Protein AF-A0A926QNZ8-F1 (afdb_monomer)

pLDDT: mean 91.78, std 7.44, range [53.69, 98.31]

Foldseek 3Di:
DDDDDDDDPPDPDDWDKDKDWDDDDPDDPDDCVQCVQPDTWMWIATPDDFGWIKTWGWDADPDDDRHIHIDIDIDTPVPD

Nearest PDB structures (foldseek):
  9emn-assembly1_D  TM=8.464E-01  e=1.277E-04  Synechocystis sp. PCC 6803 substr. Kazusa
  1qki-assembly2_F  TM=8.706E-01  e=6.155E-04  Homo sapiens
  5ukw-assembly1_A  TM=8.636E-01  e=1.475E-03  Homo sapiens
  7snh-assembly1_D  TM=8.859E-01  e=2.350E-03  Homo sapiens
  7uc2-assembly1_D  TM=8.837E-01  e=2.641E-03  Homo sapiens

Sequence (80 aa):
VPFYLRTGKRLGRRVTEIAVVFQRAPHSPFDTTATEELGQNAIVIRVQPDEGVTVRFGSKVPGTSMEIRDVSMDFAYGES

Organism: NCBI:txid2752516

Solvent-accessible surface area (backbone atoms only — not comparable to full-atom values): 5145 Å² total; per-residue (Å²): 133,90,86,87,88,86,85,81,81,93,58,100,66,85,74,40,72,48,76,49,74,47,77,70,71,92,75,64,98,62,58,68,82,25,39,73,70,43,72,60,38,32,41,37,40,30,72,31,67,77,40,32,42,38,41,35,39,76,41,73,51,90,72,90,66,78,40,34,33,65,42,76,48,79,48,52,75,89,78,120

Radius of gyration: 15.89 Å; Cα contacts (8 Å, |Δi|>4): 123; chains: 1; bounding box: 33×32×44 Å

InterPro domains:
  IPR001282 Glucose-6-phosphate dehydrogenase [PTHR23429] (1-79)
  IPR022675 Glucose-6-phosphate dehydrogenase, C-terminal [PF02781] (1-79)

Mean predicted aligned error: 4.75 Å

Secondary structure (DSSP, 8-state):
--------SS-SS--EEEEEEPPPPSS-SS-GGGGTT----EEEEEEESS-EEEEEEEEEPSSSS--EEEEEEEEEGGG-

Structure (mmCIF, N/CA/C/O backbone):
data_AF-A0A926QNZ8-F1
#
_entry.id   AF-A0A926QNZ8-F1
#
loop_
_atom_site.group_PDB
_atom_site.id
_atom_site.type_symbol
_atom_site.label_atom_id
_atom_site.label_alt_id
_atom_site.label_comp_id
_atom_site.label_asym_id
_atom_site.label_entity_id
_atom_site.label_seq_id
_atom_site.pdbx_PDB_ins_code
_atom_site.Cartn_x
_atom_site.Cartn_y
_atom_site.Cartn_z
_atom_site.occupancy
_atom_site.B_iso_or_equiv
_atom_site.auth_seq_id
_atom_site.auth_comp_id
_atom_site.auth_asym_id
_atom_site.auth_atom_id
_atom_site.pdbx_PDB_model_num
ATOM 1 N N . VAL A 1 1 ? -12.318 -12.866 -5.355 1.00 87.44 1 VAL A N 1
ATOM 2 C CA . VAL A 1 1 ? -11.300 -12.101 -4.595 1.00 87.44 1 VAL A CA 1
ATOM 3 C C . VAL A 1 1 ? -11.480 -12.430 -3.119 1.00 87.44 1 VAL A C 1
ATOM 5 O O . VAL A 1 1 ? -12.599 -12.252 -2.649 1.00 87.44 1 VAL A O 1
ATOM 8 N N . PRO A 1 2 ? -10.477 -12.994 -2.420 1.00 95.81 2 PRO A N 1
ATOM 9 C CA . PRO A 1 2 ? -10.594 -13.307 -0.995 1.00 95.81 2 PRO A CA 1
ATOM 10 C C . PRO A 1 2 ? -10.449 -12.048 -0.128 1.00 95.81 2 PRO A C 1
ATOM 12 O O . PRO A 1 2 ? -9.681 -11.149 -0.465 1.00 95.81 2 PRO A O 1
ATOM 15 N N . PHE A 1 3 ? -11.148 -12.019 1.007 1.00 96.94 3 PHE A N 1
ATOM 16 C CA . PHE A 1 3 ? -10.990 -11.002 2.047 1.00 96.94 3 PHE A CA 1
ATOM 17 C C . PHE A 1 3 ? -10.405 -11.656 3.295 1.00 96.94 3 PHE A C 1
ATOM 19 O O . PHE A 1 3 ? -10.961 -12.626 3.809 1.00 96.94 3 PHE A O 1
ATOM 26 N N . TYR A 1 4 ? -9.288 -11.118 3.777 1.00 97.69 4 TYR A N 1
ATOM 27 C CA . TYR A 1 4 ? -8.642 -11.574 5.002 1.00 97.69 4 TYR A CA 1
ATOM 28 C C . TYR A 1 4 ? -8.870 -10.550 6.106 1.00 97.69 4 TYR A C 1
ATOM 30 O O . TYR A 1 4 ? -8.686 -9.352 5.897 1.00 97.69 4 TYR A O 1
ATOM 38 N N . LEU A 1 5 ? -9.239 -11.030 7.291 1.00 97.62 5 LEU A N 1
ATOM 39 C CA . LEU A 1 5 ? -9.388 -10.209 8.484 1.00 97.62 5 LEU A CA 1
ATOM 40 C C . LEU A 1 5 ? -8.475 -10.754 9.580 1.00 97.62 5 LEU A C 1
ATOM 42 O O . LEU A 1 5 ? -8.539 -11.934 9.921 1.00 97.62 5 LEU A O 1
ATOM 46 N N . ARG A 1 6 ? -7.640 -9.884 10.153 1.00 96.81 6 ARG A N 1
ATOM 47 C CA . ARG A 1 6 ? -6.776 -10.208 11.290 1.00 96.81 6 ARG A CA 1
ATOM 48 C C . ARG A 1 6 ? -7.011 -9.200 12.406 1.00 96.81 6 ARG A C 1
ATOM 50 O O . ARG A 1 6 ? -6.857 -8.003 12.203 1.00 96.81 6 ARG A O 1
ATOM 57 N N . THR A 1 7 ? -7.343 -9.695 13.593 1.00 97.38 7 THR A N 1
ATOM 58 C CA . THR A 1 7 ? -7.496 -8.888 14.810 1.00 97.38 7 THR A CA 1
ATOM 59 C C . THR A 1 7 ? -6.918 -9.635 16.010 1.00 97.38 7 THR A C 1
ATOM 61 O O . THR A 1 7 ? -6.825 -10.863 15.995 1.00 97.38 7 THR A O 1
ATOM 64 N N . GLY A 1 8 ? -6.489 -8.911 17.042 1.00 97.69 8 GLY A N 1
ATOM 65 C CA . GLY A 1 8 ? -5.937 -9.510 18.253 1.00 97.69 8 GLY A CA 1
ATOM 66 C C . GLY A 1 8 ? -5.607 -8.481 19.330 1.00 97.69 8 GLY A C 1
ATOM 67 O O . GLY A 1 8 ? -5.377 -7.308 19.046 1.00 97.69 8 GLY A O 1
ATOM 68 N N . LYS A 1 9 ? -5.572 -8.935 20.586 1.00 97.38 9 LYS A N 1
ATOM 69 C CA . LYS A 1 9 ? -5.078 -8.160 21.736 1.00 97.38 9 LYS A CA 1
ATOM 70 C C . LYS A 1 9 ? -3.646 -8.592 22.062 1.00 97.38 9 LYS A C 1
ATOM 72 O O . LYS A 1 9 ? -3.292 -9.740 21.819 1.00 97.38 9 LYS A O 1
ATOM 77 N N . ARG A 1 10 ? -2.845 -7.686 22.640 1.00 95.88 10 ARG A N 1
ATOM 78 C CA . ARG A 1 10 ? -1.432 -7.929 23.018 1.00 95.88 10 ARG A CA 1
ATOM 79 C C . ARG A 1 10 ? -0.546 -8.414 21.852 1.00 95.88 10 ARG A C 1
ATOM 81 O O . ARG A 1 10 ? 0.354 -9.221 22.049 1.00 95.88 10 ARG A O 1
ATOM 88 N N . LEU A 1 11 ? -0.804 -7.924 20.638 1.00 96.75 11 LEU A N 1
ATOM 89 C CA . LEU A 1 11 ? 0.087 -8.128 19.492 1.00 96.75 11 LEU A CA 1
ATOM 90 C C . LEU A 1 11 ? 1.321 -7.217 19.598 1.00 96.75 11 LEU A C 1
ATOM 92 O O . LEU A 1 11 ? 1.284 -6.207 20.297 1.00 96.75 11 LEU A O 1
ATOM 96 N N . GLY A 1 12 ? 2.392 -7.553 18.871 1.00 96.44 12 GLY A N 1
ATOM 97 C CA . GLY A 1 12 ? 3.670 -6.824 18.919 1.00 96.44 12 GLY A CA 1
ATOM 98 C C . GLY A 1 12 ? 3.612 -5.363 18.456 1.00 96.44 12 GLY A C 1
ATOM 99 O O . GLY A 1 12 ? 4.531 -4.605 18.742 1.00 96.44 12 GLY A O 1
ATOM 100 N N . ARG A 1 13 ? 2.534 -4.949 17.776 1.00 95.50 13 ARG A N 1
ATOM 101 C CA . ARG A 1 13 ? 2.264 -3.548 17.432 1.00 95.50 13 ARG A CA 1
ATOM 102 C C . ARG A 1 13 ? 0.771 -3.238 17.502 1.00 95.50 13 ARG A C 1
ATOM 104 O O . ARG A 1 13 ? -0.054 -4.089 17.162 1.00 95.50 13 ARG A O 1
ATOM 111 N N . ARG A 1 14 ? 0.427 -2.009 17.896 1.00 95.75 14 ARG A N 1
ATOM 112 C CA . ARG A 1 14 ? -0.919 -1.447 17.715 1.00 95.75 14 ARG A CA 1
ATOM 113 C C . ARG A 1 14 ? -0.996 -0.889 16.299 1.00 95.75 14 ARG A C 1
ATOM 115 O O . ARG A 1 14 ? -0.241 0.013 15.976 1.00 95.75 14 ARG A O 1
ATOM 122 N N . VAL A 1 15 ? -1.885 -1.431 15.474 1.00 96.56 15 VAL A N 1
ATOM 123 C CA . VAL A 1 15 ? -2.110 -0.952 14.106 1.00 96.56 15 VAL A CA 1
ATOM 124 C C . VAL A 1 15 ? -3.551 -1.226 13.685 1.00 96.56 15 VAL A 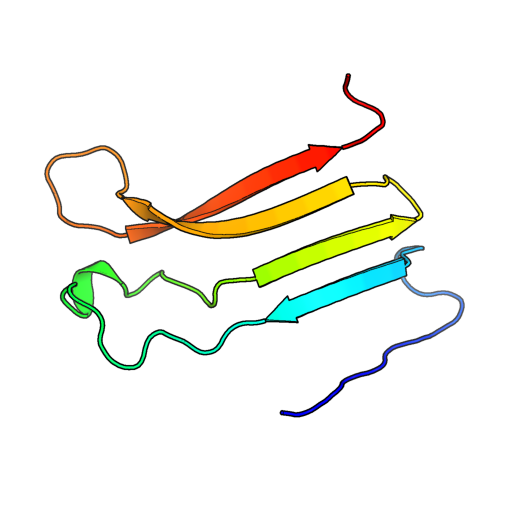C 1
ATOM 126 O O . VAL A 1 15 ? -4.161 -2.207 14.107 1.00 96.56 15 VAL A O 1
ATOM 129 N N . THR A 1 16 ? -4.101 -0.354 12.858 1.00 97.88 16 THR A N 1
ATOM 130 C CA . THR A 1 16 ? -5.316 -0.548 12.074 1.00 97.88 16 THR A CA 1
ATOM 131 C C . THR A 1 16 ? -4.969 -0.136 10.655 1.00 97.88 16 THR A C 1
ATOM 133 O O . THR A 1 16 ? -4.678 1.030 10.399 1.00 97.88 16 THR A O 1
ATOM 136 N N . GLU A 1 17 ? -4.951 -1.101 9.744 1.00 97.44 17 GLU A N 1
ATOM 137 C CA . GLU A 1 17 ? -4.556 -0.880 8.357 1.00 97.44 17 GLU A CA 1
ATOM 138 C C . GLU A 1 17 ? -5.427 -1.699 7.408 1.00 97.44 17 GLU A C 1
ATOM 140 O O . GLU A 1 17 ? -5.956 -2.754 7.770 1.00 97.44 17 GLU A O 1
ATOM 145 N N . ILE A 1 18 ? -5.561 -1.199 6.186 1.00 98.31 18 ILE A N 1
ATOM 146 C CA . ILE A 1 18 ? -6.228 -1.872 5.077 1.00 98.31 18 ILE A CA 1
ATOM 147 C C . ILE A 1 18 ? -5.182 -2.036 3.982 1.00 98.31 18 ILE A C 1
ATOM 149 O O . ILE A 1 18 ? -4.638 -1.048 3.497 1.00 98.31 18 ILE A O 1
ATOM 153 N N . ALA A 1 19 ? -4.902 -3.277 3.593 1.00 97.50 19 ALA A N 1
ATOM 154 C CA . ALA A 1 19 ? -3.972 -3.582 2.514 1.00 97.50 19 ALA A CA 1
ATOM 155 C C . ALA A 1 19 ? -4.735 -4.149 1.314 1.00 97.50 19 ALA A C 1
ATOM 157 O O . ALA A 1 19 ? -5.333 -5.223 1.392 1.00 97.50 19 ALA A O 1
ATOM 158 N N . VAL A 1 20 ? -4.691 -3.433 0.194 1.00 97.81 20 VAL A N 1
ATOM 159 C CA . VAL A 1 20 ? -5.158 -3.917 -1.105 1.00 97.81 20 VAL A CA 1
ATOM 160 C C . VAL A 1 20 ? -3.947 -4.437 -1.859 1.00 97.81 20 VAL A C 1
ATOM 162 O O . VAL A 1 20 ? -3.079 -3.660 -2.248 1.00 97.81 20 VAL A O 1
ATOM 165 N N . VAL A 1 21 ? -3.880 -5.753 -2.051 1.00 96.62 21 VAL A N 1
ATOM 166 C CA . VAL A 1 21 ? -2.795 -6.413 -2.787 1.00 96.62 21 VAL A CA 1
ATOM 167 C C . VAL A 1 21 ? -3.280 -6.737 -4.194 1.00 96.62 21 VAL A C 1
ATOM 169 O O . VAL A 1 21 ? -4.269 -7.453 -4.370 1.00 96.62 21 VAL A O 1
ATOM 172 N N . PHE A 1 22 ? -2.597 -6.198 -5.199 1.00 94.88 22 PHE A N 1
ATOM 173 C CA . PHE A 1 22 ? -2.949 -6.416 -6.595 1.00 94.88 22 PHE A CA 1
ATOM 174 C C . PHE A 1 22 ? -2.379 -7.737 -7.102 1.00 94.88 22 PHE A C 1
ATOM 176 O O . PHE A 1 22 ? -1.313 -8.195 -6.688 1.00 94.88 22 PHE A O 1
ATOM 183 N N . GLN A 1 23 ? -3.085 -8.340 -8.055 1.00 91.12 23 GLN A N 1
ATOM 184 C CA . GLN A 1 23 ? -2.521 -9.445 -8.818 1.00 91.12 23 GLN A CA 1
ATOM 185 C C . GLN A 1 23 ? -1.349 -8.932 -9.658 1.00 91.12 23 GLN A C 1
ATOM 187 O O . GLN A 1 23 ? -1.338 -7.777 -10.090 1.00 91.12 23 GLN A O 1
ATOM 192 N N . ARG A 1 24 ? -0.366 -9.803 -9.901 1.00 86.75 24 ARG A N 1
ATOM 193 C CA . ARG A 1 24 ? 0.691 -9.497 -10.868 1.00 86.75 24 ARG A CA 1
ATOM 194 C C . ARG A 1 24 ? 0.063 -9.231 -12.233 1.00 86.75 24 ARG A C 1
ATOM 196 O O . ARG A 1 24 ? -0.934 -9.860 -12.589 1.00 86.75 24 ARG A O 1
ATOM 203 N N . ALA A 1 25 ? 0.654 -8.304 -12.983 1.00 84.75 25 ALA A N 1
ATOM 204 C CA . ALA A 1 25 ? 0.202 -8.014 -14.333 1.00 84.75 25 ALA A CA 1
ATOM 205 C C . ALA A 1 25 ? 0.278 -9.301 -15.179 1.00 84.75 25 ALA A C 1
ATOM 207 O O . ALA A 1 25 ? 1.343 -9.919 -15.228 1.00 84.75 25 ALA A O 1
ATOM 208 N N . PRO A 1 26 ? -0.820 -9.724 -15.832 1.00 82.25 26 PRO A N 1
ATOM 209 C CA . PRO A 1 26 ? -0.834 -10.960 -16.617 1.00 82.25 26 PRO A CA 1
ATOM 210 C C . PRO A 1 26 ? 0.085 -10.879 -17.842 1.00 82.25 26 PRO A C 1
ATOM 212 O O . PRO A 1 26 ? 0.615 -11.892 -18.289 1.00 82.25 26 PRO A O 1
ATOM 215 N N . HIS A 1 27 ? 0.305 -9.666 -18.356 1.00 82.88 27 HIS A N 1
ATOM 216 C CA . HIS A 1 27 ? 1.221 -9.384 -19.452 1.00 82.88 27 HIS A CA 1
ATOM 217 C C . H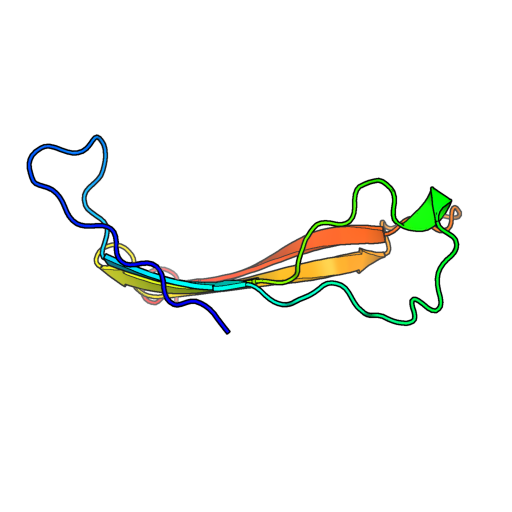IS A 1 27 ? 2.176 -8.274 -19.020 1.00 82.88 27 HIS A C 1
ATOM 219 O O . HIS A 1 27 ? 1.799 -7.103 -18.962 1.00 82.88 27 HIS A O 1
ATOM 225 N N . SER A 1 28 ? 3.402 -8.662 -18.672 1.00 81.94 28 SER A N 1
ATOM 226 C CA . SER A 1 28 ? 4.483 -7.718 -18.408 1.00 81.94 28 SER A CA 1
ATOM 227 C C . SER A 1 28 ? 5.150 -7.340 -19.733 1.00 81.94 28 SER A C 1
ATOM 229 O O . SER A 1 28 ? 5.508 -8.244 -20.488 1.00 81.94 28 SER A O 1
ATOM 231 N N . PRO A 1 29 ? 5.359 -6.045 -20.026 1.00 84.06 29 PRO A N 1
ATOM 232 C CA . PRO A 1 29 ? 6.177 -5.619 -21.161 1.00 84.06 29 PRO A CA 1
ATOM 233 C C . PRO A 1 29 ? 7.686 -5.803 -20.906 1.00 84.06 29 PRO A C 1
ATOM 235 O O . PRO A 1 29 ? 8.493 -5.440 -21.756 1.00 84.06 29 PRO A O 1
ATOM 238 N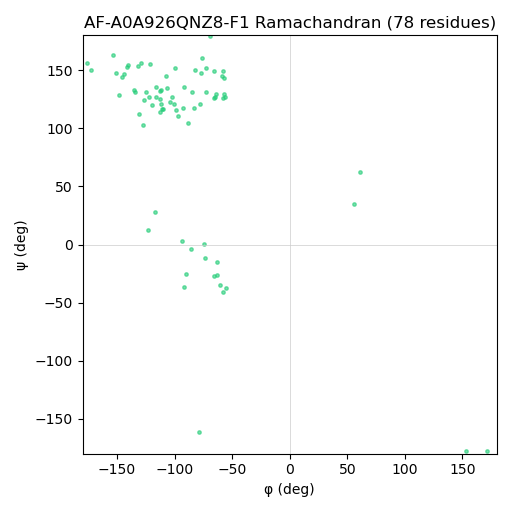 N . PHE A 1 30 ? 8.072 -6.310 -19.731 1.00 86.56 30 PHE A N 1
ATOM 239 C CA . PHE A 1 30 ? 9.457 -6.483 -19.302 1.00 86.56 30 PHE A CA 1
ATOM 240 C C . PHE A 1 30 ? 9.860 -7.956 -19.297 1.00 86.56 30 PHE A C 1
ATOM 242 O O . PHE A 1 30 ? 9.059 -8.815 -18.916 1.00 86.56 30 PHE A O 1
ATOM 249 N N . ASP A 1 31 ? 11.121 -8.219 -19.644 1.00 84.19 31 ASP A N 1
ATOM 250 C CA . ASP A 1 31 ? 11.723 -9.547 -19.544 1.00 84.19 31 ASP A CA 1
ATOM 251 C C . ASP A 1 31 ? 11.662 -10.079 -18.108 1.00 84.19 31 ASP A C 1
ATOM 253 O O . ASP A 1 31 ? 11.732 -9.326 -17.133 1.00 84.19 31 ASP A O 1
ATOM 257 N N . THR A 1 32 ? 11.563 -11.401 -17.962 1.00 81.38 32 THR A N 1
ATOM 258 C CA . THR A 1 32 ? 11.452 -12.041 -16.643 1.00 81.38 32 THR A CA 1
ATOM 259 C C . THR A 1 32 ? 12.633 -11.687 -15.742 1.00 81.38 32 THR A C 1
ATOM 261 O O . THR A 1 32 ? 12.414 -11.344 -14.583 1.00 81.38 32 THR A O 1
ATOM 264 N N . THR A 1 33 ? 13.847 -11.654 -16.298 1.00 83.56 33 THR A N 1
ATOM 265 C CA . THR A 1 33 ? 15.086 -11.266 -15.603 1.00 83.56 33 THR A CA 1
ATOM 266 C C . THR A 1 33 ? 15.039 -9.834 -15.071 1.00 83.56 33 THR A C 1
ATOM 268 O O . THR A 1 33 ? 15.530 -9.558 -13.983 1.00 83.56 33 THR A O 1
ATOM 271 N N . ALA A 1 34 ? 14.380 -8.918 -15.787 1.00 81.38 34 ALA A N 1
ATOM 272 C CA . ALA A 1 34 ? 14.226 -7.527 -15.364 1.00 81.38 34 ALA A CA 1
ATOM 273 C C . ALA A 1 34 ? 13.221 -7.348 -14.211 1.00 81.38 34 ALA A C 1
ATOM 275 O O . ALA A 1 34 ? 13.148 -6.262 -13.637 1.00 81.38 34 ALA A O 1
ATOM 276 N N . THR A 1 35 ? 12.434 -8.380 -13.885 1.00 82.56 35 THR A N 1
ATOM 277 C CA . THR A 1 35 ? 11.361 -8.343 -12.872 1.00 82.56 35 THR A CA 1
ATOM 278 C C . THR A 1 35 ? 11.530 -9.390 -11.772 1.00 82.56 35 THR A C 1
ATOM 280 O O . THR A 1 35 ? 10.597 -9.614 -11.002 1.00 82.56 35 THR A O 1
ATOM 283 N N . GLU A 1 36 ? 12.699 -10.030 -11.668 1.00 80.12 36 GLU A N 1
ATOM 284 C CA . GLU A 1 36 ? 12.955 -11.088 -10.678 1.00 80.12 36 GLU A CA 1
ATOM 285 C C . GLU A 1 36 ? 12.674 -10.629 -9.241 1.00 80.12 36 GLU A C 1
ATOM 287 O O . GLU A 1 36 ? 12.100 -11.376 -8.448 1.00 80.12 36 GLU A O 1
ATOM 292 N N . GLU A 1 37 ? 12.998 -9.373 -8.934 1.00 79.50 37 GLU A N 1
ATOM 293 C CA . GLU A 1 37 ? 12.790 -8.761 -7.620 1.00 79.50 37 GLU A CA 1
ATOM 294 C C . GLU A 1 37 ? 11.450 -8.007 -7.497 1.00 79.50 37 GLU A C 1
ATOM 296 O O . GLU A 1 37 ? 11.171 -7.413 -6.455 1.00 79.50 37 GLU A O 1
ATOM 301 N N . LEU A 1 38 ? 10.596 -8.017 -8.532 1.00 84.44 38 LEU A N 1
ATOM 302 C CA . LEU A 1 38 ? 9.328 -7.285 -8.526 1.00 84.44 38 LEU A CA 1
ATOM 303 C C . LEU A 1 38 ? 8.257 -8.025 -7.709 1.00 84.44 38 LEU A C 1
ATOM 305 O O . LEU A 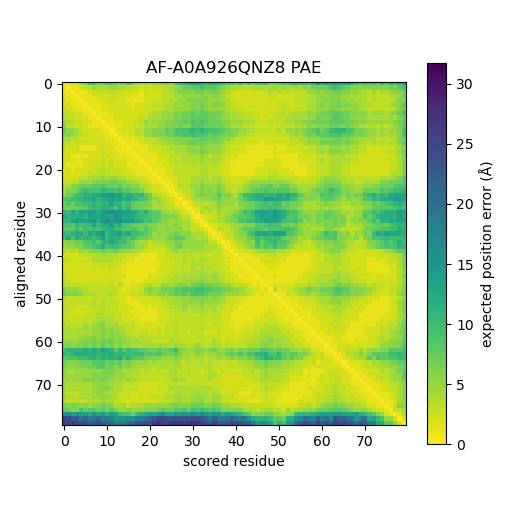1 38 ? 7.848 -9.161 -8.007 1.00 84.44 38 LEU A O 1
ATOM 309 N N . GLY A 1 39 ? 7.748 -7.347 -6.684 1.00 87.44 39 GLY A N 1
ATOM 310 C CA . GLY A 1 39 ? 6.683 -7.844 -5.833 1.00 87.44 39 GLY A CA 1
ATOM 311 C C . GLY A 1 39 ? 5.295 -7.719 -6.461 1.00 87.44 39 GLY A C 1
ATOM 312 O O . GLY A 1 39 ? 5.103 -7.599 -7.671 1.00 87.44 39 GLY A O 1
ATOM 313 N N . GLN A 1 40 ? 4.279 -7.794 -5.607 1.00 92.00 40 GLN A N 1
ATOM 314 C CA . GLN A 1 40 ? 2.923 -7.378 -5.957 1.00 92.00 40 GLN A CA 1
ATOM 315 C C . GLN A 1 40 ? 2.742 -5.913 -5.575 1.00 92.00 40 GLN A C 1
ATOM 317 O O . GLN A 1 40 ? 3.082 -5.519 -4.446 1.00 92.00 40 GLN A O 1
ATOM 322 N N . ASN A 1 41 ? 2.140 -5.143 -6.486 1.00 94.88 41 ASN A N 1
ATOM 323 C CA . ASN A 1 41 ? 1.693 -3.793 -6.174 1.00 94.88 41 ASN A CA 1
ATOM 324 C C . ASN A 1 41 ? 0.734 -3.853 -4.983 1.00 94.88 41 ASN A C 1
ATOM 326 O O . ASN A 1 41 ? -0.070 -4.786 -4.858 1.00 94.88 41 ASN A O 1
ATOM 330 N N . ALA A 1 42 ? 0.811 -2.856 -4.114 1.00 97.12 42 ALA A N 1
ATOM 331 C CA . ALA A 1 42 ? -0.053 -2.776 -2.951 1.00 97.12 42 ALA A CA 1
ATOM 332 C C . ALA A 1 42 ? -0.404 -1.328 -2.626 1.00 97.12 42 ALA A C 1
ATOM 334 O O . ALA A 1 42 ? 0.429 -0.434 -2.757 1.00 97.12 42 ALA A O 1
ATOM 335 N N . ILE A 1 43 ? -1.631 -1.117 -2.159 1.00 98.06 43 ILE A N 1
ATOM 336 C CA . ILE A 1 43 ? -2.032 0.120 -1.489 1.00 98.06 43 ILE A CA 1
ATOM 337 C C . ILE A 1 43 ? -2.283 -0.231 -0.030 1.00 98.06 43 ILE A C 1
ATOM 339 O O . ILE A 1 43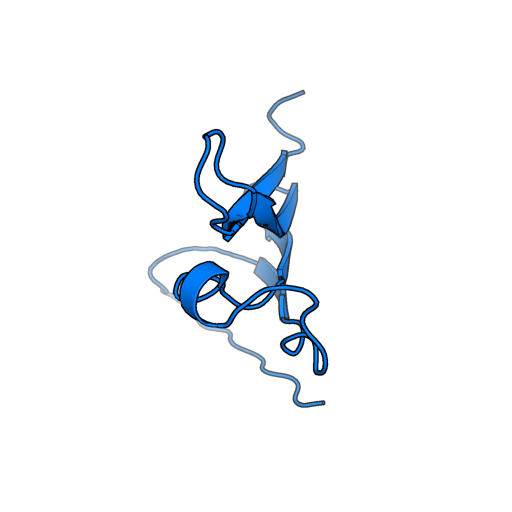 ? -3.121 -1.084 0.269 1.00 98.06 43 ILE A O 1
ATOM 343 N N . VAL A 1 44 ? -1.549 0.415 0.870 1.00 97.75 44 VAL A N 1
ATOM 344 C CA . VAL A 1 44 ? -1.694 0.256 2.316 1.00 97.75 44 VAL A CA 1
ATOM 345 C C . VAL A 1 44 ? -2.218 1.561 2.888 1.00 97.75 44 VAL A C 1
ATOM 347 O O . VAL A 1 44 ? -1.546 2.588 2.850 1.00 97.75 44 VAL A O 1
ATOM 350 N N . ILE A 1 45 ? -3.433 1.514 3.418 1.00 98.06 45 ILE A N 1
ATOM 351 C CA . ILE A 1 45 ? -4.081 2.635 4.092 1.00 98.06 45 ILE A CA 1
ATOM 352 C C . ILE A 1 45 ? -3.900 2.416 5.588 1.00 98.06 45 ILE A C 1
ATOM 354 O O . ILE A 1 45 ? -4.410 1.435 6.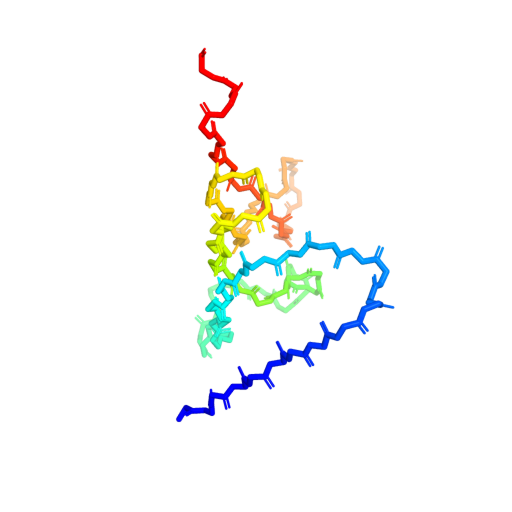136 1.00 98.06 45 ILE A O 1
ATOM 358 N N . ARG A 1 46 ? -3.176 3.318 6.248 1.00 97.25 46 ARG A N 1
ATOM 359 C CA . ARG A 1 46 ? -2.993 3.310 7.701 1.00 97.25 46 ARG A CA 1
ATOM 360 C C . ARG A 1 46 ? -4.058 4.193 8.334 1.00 97.25 46 ARG A C 1
ATOM 362 O O . ARG A 1 46 ? -4.126 5.385 8.057 1.00 97.25 46 ARG A O 1
ATOM 369 N N . VAL A 1 47 ? -4.908 3.578 9.156 1.00 97.06 47 VAL A N 1
ATOM 370 C CA . 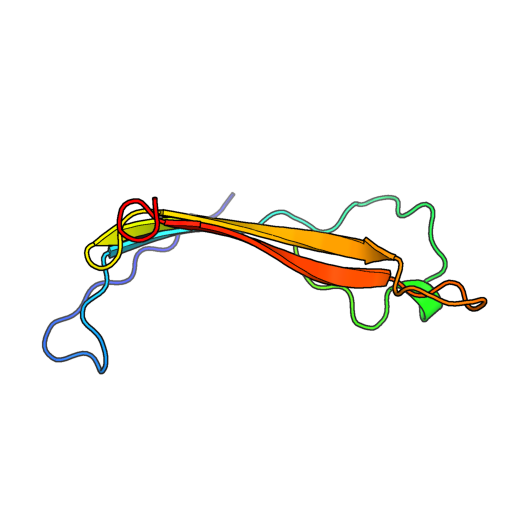VAL A 1 47 ? -6.011 4.251 9.858 1.00 97.06 47 VAL A CA 1
ATOM 371 C C . VAL A 1 47 ? -5.574 4.732 11.237 1.00 97.06 47 VAL A C 1
ATOM 373 O O . VAL A 1 47 ? -6.055 5.760 11.680 1.00 97.06 47 VAL A O 1
ATOM 376 N N . GLN A 1 48 ? -4.725 3.970 11.937 1.00 94.81 48 GLN A N 1
ATOM 377 C CA . GLN A 1 48 ? -4.104 4.380 13.205 1.00 94.81 48 GLN A CA 1
ATOM 378 C C . GLN A 1 48 ? -3.047 3.354 13.661 1.00 94.81 48 GLN A C 1
ATOM 380 O O . GLN A 1 48 ? -3.249 2.150 13.469 1.00 94.81 48 GLN A O 1
ATOM 385 N N . PRO A 1 49 ? -1.991 3.763 14.380 1.00 93.38 49 PRO A N 1
ATOM 386 C CA . PRO A 1 49 ? -1.474 5.133 14.433 1.00 93.38 49 PRO A CA 1
ATOM 387 C C . PRO A 1 49 ? -0.834 5.524 13.084 1.00 93.38 49 PRO A C 1
ATOM 389 O O . PRO A 1 49 ? -0.796 4.701 12.167 1.00 93.38 49 PRO A O 1
ATOM 392 N N . ASP A 1 50 ? -0.334 6.756 12.984 1.00 92.31 50 ASP A N 1
ATOM 393 C CA . ASP A 1 50 ? 0.427 7.265 11.834 1.00 92.31 50 ASP A CA 1
ATOM 394 C C . ASP A 1 50 ? -0.398 7.245 10.541 1.00 92.31 50 ASP A C 1
ATOM 396 O O . ASP A 1 50 ? -0.106 6.517 9.583 1.00 92.31 50 ASP A O 1
AT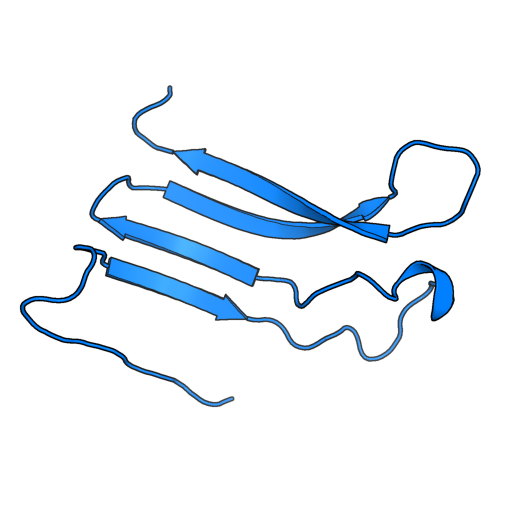OM 400 N N . GLU A 1 51 ? -1.479 8.024 10.562 1.00 96.31 51 GLU A N 1
ATOM 401 C CA . GLU A 1 51 ? -2.458 8.118 9.492 1.00 96.31 51 GLU A CA 1
ATOM 402 C C . GLU A 1 51 ? -1.789 8.516 8.180 1.00 96.31 51 GLU A C 1
ATOM 404 O O . GLU A 1 51 ? -1.049 9.501 8.087 1.00 96.31 51 GLU A O 1
ATOM 409 N N . GLY A 1 52 ? -2.073 7.745 7.137 1.00 96.81 52 GLY A N 1
ATOM 410 C CA . GLY A 1 52 ? -1.390 7.921 5.872 1.00 96.81 52 GLY A CA 1
ATOM 411 C C . GLY A 1 52 ? -1.692 6.829 4.865 1.00 96.81 52 GLY A C 1
ATOM 412 O O . GLY A 1 52 ? -2.478 5.905 5.102 1.00 96.81 52 GLY A O 1
ATOM 413 N N . VAL A 1 53 ? -1.037 6.942 3.718 1.00 97.56 53 VAL A N 1
ATOM 414 C CA . VAL A 1 53 ? -1.166 6.005 2.607 1.00 97.56 53 VAL A CA 1
ATOM 415 C C . VAL A 1 53 ? 0.219 5.681 2.076 1.00 97.56 53 VAL A C 1
ATOM 417 O O . VAL A 1 53 ? 1.018 6.577 1.825 1.00 97.56 53 VAL A O 1
ATOM 420 N N . THR A 1 54 ? 0.475 4.393 1.873 1.00 97.56 54 THR A N 1
ATOM 421 C CA . THR A 1 54 ? 1.666 3.897 1.186 1.00 97.56 54 THR A CA 1
ATOM 422 C C . THR A 1 54 ? 1.232 3.182 -0.087 1.00 97.56 54 THR A C 1
ATOM 424 O O . THR A 1 54 ? 0.407 2.264 -0.045 1.00 97.56 54 THR A O 1
ATOM 427 N N . VAL A 1 55 ? 1.799 3.578 -1.223 1.00 97.81 55 VAL A N 1
ATOM 428 C CA . VAL A 1 55 ? 1.617 2.903 -2.511 1.00 97.81 55 VAL A CA 1
ATOM 429 C C . VAL A 1 55 ? 2.931 2.234 -2.888 1.00 97.81 55 VAL A C 1
ATOM 431 O O . VAL A 1 55 ? 3.929 2.916 -3.110 1.00 97.81 55 VAL A O 1
ATOM 434 N N . ARG A 1 56 ? 2.931 0.901 -2.978 1.00 96.56 56 ARG A N 1
ATOM 435 C CA . ARG A 1 56 ? 4.077 0.116 -3.447 1.00 96.56 56 ARG A CA 1
ATOM 436 C C . ARG A 1 56 ? 3.852 -0.325 -4.884 1.00 96.56 56 ARG A C 1
ATOM 438 O O . ARG A 1 56 ? 2.827 -0.944 -5.179 1.00 96.56 56 ARG A O 1
ATOM 445 N N . PHE A 1 57 ? 4.809 -0.035 -5.755 1.00 95.06 57 PHE A N 1
ATOM 446 C CA . PHE A 1 57 ? 4.755 -0.397 -7.169 1.00 95.06 57 PHE A CA 1
ATOM 447 C C . PHE A 1 57 ? 6.157 -0.546 -7.764 1.00 95.06 57 PHE A C 1
ATOM 449 O O . PHE A 1 57 ? 7.139 -0.079 -7.194 1.00 95.06 57 PHE A O 1
ATOM 456 N N . GLY A 1 58 ? 6.243 -1.196 -8.923 1.00 92.94 58 GLY A N 1
ATOM 457 C CA . GLY A 1 58 ? 7.499 -1.356 -9.651 1.00 92.94 58 GLY A CA 1
ATOM 458 C C . GLY A 1 58 ? 7.972 -0.062 -10.310 1.00 92.94 58 GLY A C 1
ATOM 459 O O . GLY A 1 58 ? 7.215 0.575 -11.041 1.00 92.94 58 GLY A O 1
ATOM 460 N N . SER A 1 59 ? 9.242 0.285 -10.118 1.00 93.81 59 SER A N 1
ATOM 461 C CA . SER A 1 59 ? 9.917 1.377 -10.816 1.00 93.81 59 SER A CA 1
ATOM 462 C C . SER A 1 59 ? 11.272 0.934 -11.358 1.00 93.81 59 SER A C 1
ATOM 464 O O . SER A 1 59 ? 11.913 0.015 -10.845 1.00 93.81 59 SER A O 1
ATOM 466 N N . LYS A 1 60 ? 11.718 1.605 -12.419 1.00 93.62 60 LYS A N 1
ATOM 467 C CA . LYS A 1 60 ? 13.034 1.391 -13.013 1.00 93.62 60 LYS A CA 1
ATOM 468 C C . LYS A 1 60 ? 14.125 1.795 -12.023 1.00 93.62 60 LYS A C 1
ATOM 470 O O . LYS A 1 60 ? 14.161 2.936 -11.570 1.00 93.62 60 LYS A O 1
ATOM 475 N N . VAL A 1 61 ? 15.072 0.892 -11.771 1.00 93.31 61 VAL A N 1
ATOM 476 C CA . VAL A 1 61 ? 16.304 1.226 -11.043 1.00 93.31 61 VAL A CA 1
ATOM 477 C C . VAL A 1 61 ? 17.129 2.209 -11.883 1.00 93.31 61 VAL A C 1
ATOM 479 O O . VAL A 1 61 ? 17.409 1.903 -13.041 1.00 93.31 61 VAL A O 1
ATOM 482 N N . PRO A 1 62 ? 17.543 3.378 -11.376 1.00 94.06 62 PRO A N 1
ATOM 483 C CA . PRO A 1 62 ? 18.405 4.276 -12.140 1.00 94.06 62 PRO A CA 1
ATOM 484 C C . PRO A 1 62 ? 19.695 3.570 -12.590 1.00 94.06 62 PRO A C 1
ATOM 486 O O . PRO A 1 62 ? 20.393 2.974 -11.774 1.00 94.06 62 PRO A O 1
ATOM 489 N N . GLY A 1 63 ? 20.003 3.611 -13.888 1.00 92.44 63 GLY A N 1
ATOM 490 C CA . GLY A 1 63 ? 21.151 2.904 -14.459 1.00 92.44 63 GLY A CA 1
ATOM 491 C C . GLY A 1 63 ? 20.957 2.541 -15.931 1.00 92.44 63 GLY A C 1
ATOM 492 O O . GLY A 1 63 ? 19.949 2.890 -16.543 1.00 92.44 63 GLY A O 1
ATOM 493 N N . THR A 1 64 ? 21.943 1.845 -16.496 1.00 90.56 64 THR A N 1
ATOM 494 C CA . THR A 1 64 ? 21.964 1.434 -17.911 1.00 90.56 64 THR A CA 1
ATOM 495 C C . THR A 1 64 ? 21.316 0.071 -18.160 1.00 90.56 64 THR A C 1
ATOM 497 O O . THR A 1 64 ? 20.853 -0.185 -19.268 1.00 90.56 64 THR A O 1
ATOM 500 N N . SER A 1 65 ? 21.276 -0.805 -17.152 1.00 90.38 65 SER A N 1
ATOM 501 C CA . SER A 1 65 ? 20.603 -2.106 -17.216 1.00 90.38 65 SER A CA 1
ATOM 502 C C . SER A 1 65 ? 19.088 -1.935 -17.183 1.00 90.38 65 SER A C 1
ATOM 504 O O . SER A 1 65 ? 18.593 -0.987 -16.578 1.00 90.38 65 SER A O 1
ATOM 506 N N . MET A 1 66 ? 18.330 -2.860 -17.779 1.00 90.44 66 MET A N 1
ATOM 507 C CA . MET A 1 66 ? 16.878 -2.909 -17.610 1.00 90.44 66 MET A CA 1
ATOM 508 C C . MET A 1 66 ? 16.516 -3.754 -16.387 1.00 90.44 66 MET A C 1
ATOM 510 O O . MET A 1 66 ? 16.600 -4.973 -16.418 1.00 90.44 66 MET A O 1
ATOM 514 N N . GLU A 1 67 ? 16.131 -3.083 -15.307 1.00 91.50 67 GLU A N 1
ATOM 515 C CA . GLU A 1 67 ? 15.869 -3.682 -13.994 1.00 91.50 67 GLU A CA 1
ATOM 516 C C . GLU A 1 67 ? 14.766 -2.883 -13.302 1.00 91.50 67 GLU A C 1
ATOM 518 O O . GLU A 1 67 ? 14.856 -1.647 -13.234 1.00 91.50 67 GLU A O 1
ATOM 523 N N . ILE A 1 68 ? 13.738 -3.583 -12.826 1.00 91.81 68 ILE A N 1
ATOM 524 C CA . ILE A 1 68 ? 12.582 -3.039 -12.118 1.00 91.81 68 ILE A CA 1
ATOM 525 C C . ILE A 1 68 ? 12.615 -3.522 -10.666 1.00 91.81 68 ILE A C 1
ATOM 527 O O . ILE A 1 68 ? 12.744 -4.717 -10.409 1.00 91.81 68 ILE A O 1
ATOM 531 N N . ARG A 1 69 ? 12.426 -2.597 -9.721 1.00 91.12 69 ARG A N 1
ATOM 532 C CA . ARG A 1 69 ? 12.318 -2.886 -8.285 1.00 91.12 69 ARG A CA 1
ATOM 533 C C . ARG A 1 69 ? 11.085 -2.249 -7.675 1.00 91.12 69 ARG A C 1
ATOM 535 O O . ARG A 1 69 ? 10.584 -1.246 -8.181 1.00 91.12 69 ARG A O 1
ATOM 542 N N . ASP A 1 70 ? 10.631 -2.815 -6.565 1.00 92.69 70 ASP A N 1
ATOM 543 C CA . ASP A 1 70 ? 9.593 -2.194 -5.750 1.00 92.69 70 ASP A CA 1
ATOM 544 C C . ASP A 1 70 ? 10.097 -0.861 -5.178 1.00 92.69 70 ASP A C 1
ATOM 546 O O . ASP A 1 70 ? 11.160 -0.787 -4.559 1.00 92.69 70 ASP A O 1
ATOM 550 N N . VAL A 1 71 ? 9.299 0.186 -5.351 1.00 95.31 71 VAL A N 1
ATOM 551 C CA . VAL A 1 71 ? 9.448 1.471 -4.666 1.00 95.31 71 VAL A CA 1
ATOM 552 C C . VAL A 1 71 ? 8.182 1.784 -3.880 1.00 95.31 71 VAL A C 1
ATOM 554 O O . VAL A 1 71 ? 7.096 1.300 -4.214 1.00 95.31 71 VAL A O 1
ATOM 557 N N . SER A 1 72 ? 8.327 2.607 -2.844 1.00 96.12 72 SER A N 1
ATOM 558 C CA . SER A 1 72 ? 7.218 3.102 -2.030 1.00 96.12 72 SER A CA 1
ATOM 559 C C . SER A 1 72 ? 7.031 4.597 -2.256 1.00 96.12 72 SER A C 1
ATOM 561 O O . SER A 1 72 ? 7.993 5.362 -2.233 1.00 96.12 72 SER A O 1
ATOM 563 N N . MET A 1 73 ? 5.784 5.004 -2.471 1.00 97.00 73 MET A N 1
ATOM 564 C CA . MET A 1 73 ? 5.339 6.385 -2.322 1.00 97.00 73 MET A CA 1
ATOM 565 C C . MET A 1 73 ? 4.551 6.492 -1.024 1.00 97.00 73 MET A C 1
ATOM 567 O O . MET A 1 73 ? 3.553 5.78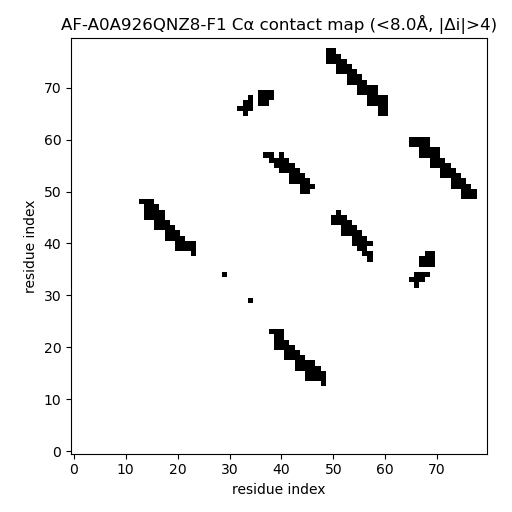9 -0.854 1.00 97.00 73 MET A O 1
ATOM 571 N N . ASP A 1 74 ? 4.991 7.375 -0.137 1.00 96.06 74 ASP A N 1
ATOM 572 C CA . ASP A 1 74 ? 4.431 7.540 1.198 1.00 96.06 74 ASP A CA 1
ATOM 573 C C . ASP A 1 74 ? 3.811 8.929 1.363 1.00 96.06 74 ASP A C 1
ATOM 575 O O . ASP A 1 74 ? 4.386 9.945 0.976 1.00 96.06 74 ASP A O 1
ATOM 579 N N . PHE A 1 75 ? 2.624 8.956 1.960 1.00 95.56 75 PHE A N 1
ATOM 580 C CA . PHE A 1 75 ? 1.971 10.151 2.476 1.00 95.56 75 PHE A CA 1
ATOM 581 C C . PHE A 1 75 ? 1.629 9.915 3.948 1.00 95.56 75 PHE A C 1
ATOM 583 O O . PHE A 1 75 ? 1.027 8.889 4.274 1.00 95.56 75 PHE A O 1
ATOM 590 N N . ALA A 1 76 ? 1.972 10.863 4.820 1.00 94.75 76 ALA A N 1
ATOM 591 C CA . ALA A 1 76 ? 1.680 10.821 6.250 1.00 94.75 76 ALA A CA 1
ATOM 592 C C . ALA A 1 76 ? 1.130 12.175 6.722 1.00 94.75 76 ALA A C 1
ATOM 594 O O . ALA A 1 76 ? 1.724 13.216 6.449 1.00 94.75 76 ALA A O 1
ATOM 595 N N . TYR A 1 77 ? 0.018 12.172 7.464 1.00 87.12 77 TYR A N 1
ATOM 596 C CA . TYR A 1 77 ? -0.607 13.405 7.972 1.00 87.12 77 TYR A CA 1
ATOM 597 C C . TYR A 1 77 ? 0.287 14.185 8.952 1.00 87.12 77 TYR A C 1
ATOM 599 O O . TYR A 1 77 ? 0.134 15.395 9.084 1.00 87.12 77 TYR A O 1
ATOM 607 N N . GLY A 1 78 ? 1.200 13.503 9.650 1.00 82.25 78 GLY A N 1
ATOM 608 C CA . GLY A 1 78 ? 2.070 14.098 10.670 1.00 82.25 78 GLY A CA 1
ATOM 609 C C . GLY A 1 78 ? 3.362 14.744 10.153 1.00 82.25 78 GLY A C 1
ATOM 610 O O . GLY A 1 78 ? 4.094 15.305 10.960 1.00 82.25 78 GLY A O 1
ATOM 611 N N . GLU A 1 79 ? 3.656 14.664 8.850 1.00 68.56 79 GLU A N 1
ATOM 612 C CA . GLU A 1 79 ? 4.920 15.140 8.249 1.00 68.56 79 GLU A CA 1
ATOM 613 C C . GLU A 1 79 ? 4.724 16.292 7.237 1.00 68.56 79 GLU A C 1
ATOM 615 O O . GLU A 1 79 ? 5.505 16.432 6.298 1.00 68.56 79 GLU A O 1
ATOM 620 N N . SER A 1 80 ? 3.673 17.111 7.397 1.00 53.69 80 SER A N 1
ATOM 621 C CA . SER A 1 80 ? 3.378 18.260 6.509 1.00 53.69 80 SER A CA 1
ATOM 622 C C . SER A 1 80 ? 3.904 19.598 7.023 1.00 53.69 80 SER A C 1
ATOM 624 O O . SER A 1 80 ? 3.764 19.859 8.239 1.00 53.69 80 SER A O 1
#